Protein AF-A0A438HY06-F1 (afdb_monomer_lite)

Sequence (111 aa):
MGRVALLLFLFAVTVELSLGISHEFTLSAHDLAPGPPTCRTGKYNATLFNSWVLQAKAPALPESLKLYKKLLSLGIKVVFLTGRGGSQRNATVSNLKKEGFLTWEKLILRV

Radius of gyration: 21.29 Å; chains: 1; bounding box: 50×37×55 Å

Foldseek 3Di:
DPPDVPVVVVVVVVVVVPPPPPPPVPVPVVPQDPAQPDPDPDDDDPVSNLVVLQVLRHADDPVVLVVLVVCVVVVHAAEAEDAAAPVSVVSPVSNCVVNPNPDHPYYHYDD

pLDDT: mean 77.39, std 22.23, range [33.41, 97.75]

InterPro domains:
  IPR005519 Acid phosphatase, class B-like [PF03767] (41-110)
  IPR023214 HAD superfamily [G3DSA:3.40.50.1000] (23-111)
  IPR036412 HAD-like superfamily [SSF56784] (44-107)

Secondary structure (DSSP, 8-state):
--SSHHHHHHHHHHHHHHS---------TTSS-PPPS--SS----HHHHHHHHHT--PPPPHHHHHHHHHHHHTTPPPEEEEEEEGGGHHHHHHHHHHTT----SEEEEE-

Organism: Vitis vinifera (NCBI:txid29760)

Structure (mmCIF, N/CA/C/O backbone):
data_AF-A0A438HY06-F1
#
_entry.id   AF-A0A438HY06-F1
#
loop_
_atom_site.group_PDB
_atom_site.id
_atom_site.type_symbol
_atom_site.label_atom_id
_atom_site.label_alt_id
_atom_site.label_comp_id
_atom_site.label_asym_id
_atom_site.label_entity_id
_atom_site.label_seq_id
_atom_site.pdbx_PDB_ins_code
_atom_site.Cartn_x
_atom_site.Cartn_y
_atom_site.Cartn_z
_atom_site.occupancy
_atom_site.B_iso_or_equiv
_atom_site.auth_seq_id
_atom_site.auth_comp_id
_atom_site.auth_asym_id
_atom_site.auth_atom_id
_atom_site.pdbx_PDB_model_num
ATOM 1 N N . MET A 1 1 ? -33.546 27.296 39.558 1.00 48.50 1 MET A N 1
ATOM 2 C CA . MET A 1 1 ? -33.004 26.106 38.862 1.00 48.50 1 MET A CA 1
ATOM 3 C C . MET A 1 1 ? -31.918 26.550 37.885 1.00 48.50 1 MET A C 1
ATOM 5 O O . MET A 1 1 ? -32.186 26.702 36.706 1.00 48.50 1 MET A O 1
ATOM 9 N N . GLY A 1 2 ? -30.719 26.873 38.375 1.00 50.00 2 GLY A N 1
ATOM 10 C CA . GLY A 1 2 ? -29.759 27.649 37.577 1.00 50.00 2 GLY A CA 1
ATOM 11 C C . GLY A 1 2 ? -28.305 27.520 38.010 1.00 50.00 2 GLY A C 1
ATOM 12 O O . GLY A 1 2 ? -27.614 28.527 38.066 1.00 50.00 2 GLY A O 1
ATOM 13 N N . ARG A 1 3 ? -27.838 26.312 38.354 1.00 49.78 3 ARG A N 1
ATOM 14 C CA . ARG A 1 3 ? -26.421 26.055 38.689 1.00 49.78 3 ARG A CA 1
ATOM 15 C C . ARG A 1 3 ? -25.955 24.640 38.317 1.00 49.78 3 ARG A C 1
ATOM 17 O O . ARG A 1 3 ? -25.301 23.984 39.113 1.00 49.78 3 ARG A O 1
ATOM 24 N N . VAL A 1 4 ? -26.308 24.151 37.124 1.00 48.34 4 VAL A N 1
ATOM 25 C CA . VAL A 1 4 ? -25.818 22.838 36.634 1.00 48.34 4 VAL A CA 1
ATOM 26 C C . VAL A 1 4 ? -25.047 22.950 35.309 1.00 48.34 4 VAL A C 1
ATOM 28 O O . VAL A 1 4 ? -24.203 22.113 35.018 1.00 48.34 4 VAL A O 1
ATOM 31 N N . ALA A 1 5 ? -25.212 24.035 34.545 1.00 46.47 5 ALA A N 1
ATOM 32 C CA . ALA A 1 5 ? -24.537 24.189 33.251 1.00 46.47 5 ALA A CA 1
ATOM 33 C C . ALA A 1 5 ? -23.061 24.639 33.331 1.00 46.47 5 ALA A C 1
ATOM 35 O O . ALA A 1 5 ? -22.318 24.434 32.378 1.00 46.47 5 ALA A O 1
ATOM 36 N N . LEU A 1 6 ? -22.600 25.216 34.449 1.00 47.34 6 LEU A N 1
ATOM 37 C CA . LEU A 1 6 ? -21.228 25.746 34.537 1.00 47.34 6 LEU A CA 1
ATOM 38 C C . LEU A 1 6 ? -20.178 24.670 34.876 1.00 47.34 6 LEU A C 1
ATOM 40 O O . LEU A 1 6 ? -19.005 24.828 34.553 1.00 47.34 6 LEU A O 1
ATOM 44 N N . LEU A 1 7 ? -20.595 23.549 35.476 1.00 47.97 7 LEU A N 1
ATOM 45 C CA . LEU A 1 7 ? -19.669 22.488 35.886 1.00 47.97 7 LEU A CA 1
ATOM 46 C C . LEU A 1 7 ? -19.262 21.570 34.718 1.00 47.97 7 LEU A C 1
ATOM 48 O O . LEU A 1 7 ? -18.159 21.032 34.718 1.00 47.97 7 LEU A O 1
ATOM 52 N N . LEU A 1 8 ? -20.107 21.446 33.688 1.00 51.16 8 LEU A N 1
ATOM 53 C CA . LEU A 1 8 ? -19.775 20.689 32.474 1.00 51.16 8 LEU A CA 1
ATOM 54 C C . LEU A 1 8 ? -18.829 21.458 31.540 1.00 51.16 8 LEU A C 1
ATOM 56 O O . LEU A 1 8 ? -17.992 20.840 30.887 1.00 51.16 8 LEU A O 1
ATOM 60 N N . PHE A 1 9 ? -18.891 22.794 31.528 1.00 48.44 9 PHE A N 1
ATOM 61 C CA . PHE A 1 9 ? -17.943 23.605 30.757 1.00 48.44 9 PHE A CA 1
ATOM 62 C C . PHE A 1 9 ? -16.530 23.580 31.349 1.00 48.44 9 PHE A C 1
ATOM 64 O O . PHE A 1 9 ? -15.563 23.570 30.593 1.00 48.44 9 PHE A O 1
ATOM 71 N N . LEU A 1 10 ? -16.385 23.478 32.676 1.00 51.62 10 LEU A N 1
ATOM 72 C CA . LEU A 1 10 ? -15.060 23.317 33.282 1.00 51.62 10 LEU A CA 1
ATOM 73 C C . LEU A 1 10 ? -14.445 21.938 32.997 1.00 51.62 10 LEU A C 1
ATOM 75 O O . LEU A 1 10 ? -13.245 21.850 32.756 1.00 51.62 10 LEU A O 1
ATOM 79 N N . PHE A 1 11 ? -15.249 20.870 32.965 1.00 49.22 11 PHE A N 1
ATOM 80 C CA . PHE A 1 11 ? -14.733 19.524 32.687 1.00 49.22 11 PHE A CA 1
ATOM 81 C C . PHE A 1 11 ? -14.197 19.373 31.255 1.00 49.22 11 PHE A C 1
ATOM 83 O O . PHE A 1 11 ? -13.192 18.694 31.054 1.00 49.22 11 PHE A O 1
ATOM 90 N N . ALA A 1 12 ? -14.810 20.041 30.272 1.00 49.41 12 ALA A N 1
ATOM 91 C CA . ALA A 1 12 ? -14.316 20.034 28.894 1.00 49.41 12 ALA A CA 1
ATOM 92 C C . ALA A 1 12 ? -12.987 20.801 28.745 1.00 49.41 12 ALA A C 1
ATOM 94 O O . ALA A 1 12 ? -12.071 20.312 28.088 1.00 49.41 12 ALA A O 1
ATOM 95 N N . VAL A 1 13 ? -12.838 21.949 29.418 1.00 48.44 13 VAL A N 1
ATOM 96 C CA . VAL A 1 13 ? -11.611 22.767 29.345 1.00 48.44 13 VAL A CA 1
ATOM 97 C C . VAL A 1 13 ? -10.444 22.125 30.115 1.00 48.44 13 VAL A C 1
ATOM 99 O O . VAL A 1 13 ? -9.294 22.224 29.694 1.00 48.44 13 VAL A O 1
ATOM 102 N N . THR A 1 14 ? -10.709 21.394 31.204 1.00 48.84 14 THR A N 1
ATOM 103 C CA . THR A 1 14 ? -9.662 20.661 31.943 1.00 48.84 14 THR A CA 1
ATOM 104 C C . THR A 1 14 ? -9.164 19.413 31.203 1.00 48.84 14 THR A C 1
ATOM 106 O O . THR A 1 14 ? -7.988 19.067 31.329 1.00 48.84 14 THR A O 1
ATOM 109 N N . VAL A 1 15 ? -10.001 18.757 30.389 1.00 44.34 15 VAL A N 1
ATOM 110 C CA . VAL A 1 15 ? -9.561 17.609 29.572 1.00 44.34 15 VAL A CA 1
ATOM 111 C C . VAL A 1 15 ? -8.691 18.046 28.384 1.00 44.34 15 VAL A C 1
ATOM 113 O O . VAL A 1 15 ? -7.789 17.302 28.002 1.00 44.34 15 VAL A O 1
ATOM 116 N N . GLU A 1 16 ? -8.863 19.264 27.862 1.00 49.50 16 GLU A N 1
ATOM 117 C CA . GLU A 1 16 ? -7.977 19.802 26.817 1.00 49.50 16 GLU A CA 1
ATOM 118 C C . GLU A 1 16 ? -6.597 20.240 27.337 1.00 49.50 16 GLU A C 1
ATOM 120 O O . GLU A 1 16 ? -5.620 20.136 26.596 1.00 49.50 16 GLU A O 1
ATOM 125 N N . LEU A 1 17 ? -6.458 20.647 28.608 1.00 44.50 17 LEU A N 1
ATOM 126 C CA . LEU A 1 17 ? -5.149 21.051 29.152 1.00 44.50 17 LEU A CA 1
ATOM 127 C C . LEU A 1 17 ? -4.297 19.904 29.717 1.00 44.50 17 LEU A C 1
ATOM 129 O O . LEU A 1 17 ? -3.081 20.059 29.806 1.00 44.50 17 LEU A O 1
ATOM 133 N N . SER A 1 18 ? -4.880 18.757 30.087 1.00 47.69 18 SER A N 1
ATOM 134 C CA . SER A 1 18 ? -4.103 17.644 30.666 1.00 47.69 18 SER A CA 1
ATOM 135 C C . SER A 1 18 ? -3.606 16.629 29.639 1.00 47.69 18 SER A C 1
ATOM 137 O O . SER A 1 18 ? -2.783 15.782 29.990 1.00 47.69 18 SER A O 1
ATOM 139 N N . LEU A 1 19 ? -4.093 16.678 28.395 1.00 45.62 19 LEU A N 1
ATOM 140 C CA . LEU A 1 19 ? -3.672 15.722 27.377 1.00 45.62 19 LEU A CA 1
ATOM 141 C C . LEU A 1 19 ? -2.542 16.199 26.486 1.00 45.62 19 LEU A C 1
ATOM 143 O O . LEU A 1 19 ? -2.058 15.351 25.760 1.00 45.62 19 LEU A O 1
ATOM 147 N N . GLY A 1 20 ? -2.084 17.457 26.544 1.00 45.25 20 GLY A N 1
ATOM 148 C CA . GLY A 1 20 ? -0.801 17.867 25.945 1.00 45.25 20 GLY A CA 1
ATOM 149 C C . GLY A 1 20 ? -0.525 17.331 24.530 1.00 45.25 20 GLY A C 1
ATOM 150 O O . GLY A 1 20 ? 0.628 17.120 24.172 1.00 45.25 20 GLY A O 1
ATOM 151 N N . ILE A 1 21 ? -1.562 17.069 23.728 1.00 49.47 21 ILE A N 1
ATOM 152 C CA . ILE A 1 21 ? -1.449 16.544 22.367 1.00 49.47 21 ILE A CA 1
ATOM 153 C C . ILE A 1 21 ? -1.777 17.702 21.426 1.00 49.47 21 ILE A C 1
ATOM 155 O O . ILE A 1 21 ? -2.656 17.652 20.576 1.00 49.47 21 ILE A O 1
ATOM 159 N N . SER A 1 22 ? -0.980 18.759 21.520 1.00 41.06 22 SER A N 1
ATOM 160 C CA . SER A 1 22 ? -0.329 19.201 20.299 1.00 41.06 22 SER A CA 1
ATOM 161 C C . SER A 1 22 ? 0.829 18.231 20.089 1.00 41.06 22 SER A C 1
ATOM 163 O O . SER A 1 22 ? 1.976 18.530 20.414 1.00 41.06 22 SER A O 1
ATOM 165 N N . HIS A 1 23 ? 0.523 17.036 19.566 1.00 49.84 23 HIS A N 1
ATOM 166 C CA . HIS A 1 23 ? 1.498 16.370 18.720 1.00 49.84 23 HIS A CA 1
ATOM 167 C C . HIS A 1 23 ? 1.714 17.355 17.579 1.00 49.84 23 HIS A C 1
ATOM 169 O O . HIS A 1 23 ? 0.986 17.373 16.588 1.00 49.84 23 HIS A O 1
ATOM 175 N N . GLU A 1 24 ? 2.690 18.235 17.768 1.00 44.91 24 GLU A N 1
ATOM 176 C CA . GLU A 1 24 ? 3.490 18.710 16.673 1.00 44.91 24 GLU A CA 1
ATOM 177 C C . GLU A 1 24 ? 3.846 17.437 15.919 1.00 44.91 24 GLU A C 1
ATOM 179 O O . GLU A 1 24 ? 4.551 16.560 16.425 1.00 44.91 24 GLU A O 1
ATOM 184 N N . PHE A 1 25 ? 3.205 17.247 14.770 1.00 41.88 25 PHE A N 1
ATOM 185 C CA . PHE A 1 25 ? 3.587 16.214 13.835 1.00 41.88 25 PHE A CA 1
ATOM 186 C C . PHE A 1 25 ? 4.920 16.690 13.264 1.00 41.88 25 PHE A C 1
ATOM 188 O O . PHE A 1 25 ? 5.000 17.180 12.139 1.00 41.88 25 PHE A O 1
ATOM 195 N N . THR A 1 26 ? 5.964 16.645 14.094 1.00 33.41 26 THR A N 1
ATOM 196 C CA . THR A 1 26 ? 7.345 16.765 13.675 1.00 33.41 26 THR A CA 1
ATOM 197 C C . THR A 1 26 ? 7.586 15.530 12.836 1.00 33.41 26 THR A C 1
ATOM 199 O O . THR A 1 26 ? 7.948 14.456 13.305 1.00 33.41 26 THR A O 1
ATOM 202 N N . LEU A 1 27 ? 7.290 15.681 11.550 1.00 36.75 27 LEU A N 1
ATOM 203 C CA . LEU A 1 27 ? 7.655 14.757 10.498 1.00 36.75 27 LEU A CA 1
ATOM 204 C C . LEU A 1 27 ? 9.183 14.854 10.389 1.00 36.75 27 LEU A C 1
ATOM 206 O O . LEU A 1 27 ? 9.724 15.529 9.516 1.00 36.75 27 LEU A O 1
ATOM 210 N N . SER A 1 28 ? 9.884 14.281 11.371 1.00 37.03 28 SER A N 1
ATOM 211 C CA . SER A 1 28 ? 11.336 14.228 11.399 1.00 37.03 28 SER A CA 1
ATOM 212 C C . SER A 1 28 ? 11.766 13.420 10.186 1.00 37.03 28 SER A C 1
ATOM 214 O O . SER A 1 28 ? 11.427 12.244 10.046 1.00 37.03 28 SER A O 1
ATOM 216 N N . ALA A 1 29 ? 12.505 14.054 9.277 1.00 50.47 29 ALA A N 1
ATOM 217 C CA . ALA A 1 29 ? 12.985 13.422 8.050 1.00 50.47 29 ALA A CA 1
ATOM 218 C C . ALA A 1 29 ? 13.847 12.168 8.315 1.00 50.47 29 ALA A C 1
ATOM 220 O O . ALA A 1 29 ? 14.087 11.390 7.396 1.00 50.47 29 ALA A O 1
ATOM 221 N N . HIS A 1 30 ? 14.294 11.971 9.559 1.00 47.53 30 HIS A N 1
ATOM 222 C CA . HIS A 1 30 ? 15.082 10.828 10.005 1.00 47.53 30 HIS A CA 1
ATOM 223 C C . HIS A 1 30 ? 14.247 9.549 10.249 1.00 47.53 30 HIS A C 1
ATOM 225 O O . HIS A 1 30 ? 14.804 8.454 10.207 1.00 47.53 30 HIS A O 1
ATOM 231 N N . ASP A 1 31 ? 12.927 9.658 10.444 1.00 41.31 31 ASP A N 1
ATOM 232 C CA . ASP A 1 31 ? 12.041 8.501 10.692 1.00 41.31 31 ASP A CA 1
ATOM 233 C C . ASP A 1 31 ? 11.341 7.991 9.425 1.00 41.31 31 ASP A C 1
ATOM 235 O O . ASP A 1 31 ? 10.678 6.950 9.423 1.00 41.31 31 ASP A O 1
ATOM 239 N N . LEU A 1 32 ? 11.505 8.698 8.307 1.00 50.34 32 LEU A N 1
ATOM 240 C CA . LEU A 1 32 ? 11.047 8.220 7.015 1.00 50.34 32 L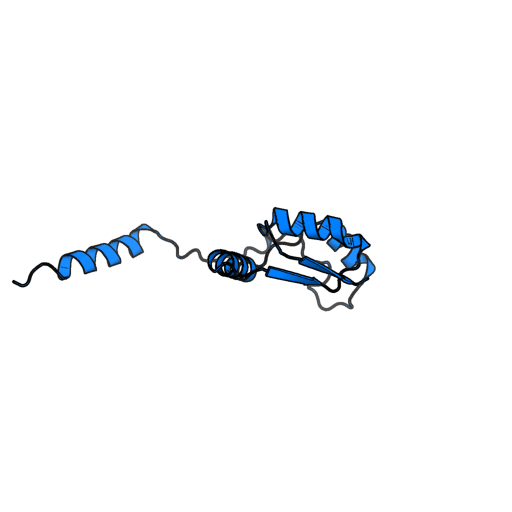EU A CA 1
ATOM 241 C C . LEU A 1 32 ? 12.049 7.187 6.506 1.00 50.34 32 LEU A C 1
ATOM 243 O O . LEU A 1 32 ? 13.193 7.517 6.185 1.00 50.34 32 LEU A O 1
ATOM 247 N N . ALA A 1 33 ? 11.608 5.931 6.385 1.00 55.25 33 ALA A N 1
ATOM 248 C CA . ALA A 1 33 ? 12.307 4.944 5.569 1.00 55.25 33 ALA A CA 1
ATOM 249 C C . ALA A 1 33 ? 12.732 5.607 4.247 1.00 55.25 33 ALA A C 1
ATOM 251 O O . ALA A 1 33 ? 11.945 6.401 3.713 1.00 55.25 33 ALA A O 1
ATOM 252 N N . PRO A 1 34 ? 13.949 5.327 3.732 1.00 61.16 34 PRO A N 1
ATOM 253 C CA . PRO A 1 34 ? 14.470 6.022 2.566 1.00 61.16 34 PRO A CA 1
ATOM 254 C C . PRO A 1 34 ? 13.400 5.974 1.486 1.00 61.16 34 PRO A C 1
ATOM 256 O O . PRO A 1 34 ? 12.975 4.889 1.075 1.00 61.16 34 PRO A O 1
ATOM 259 N N . GLY A 1 35 ? 12.895 7.154 1.116 1.00 62.66 35 GLY A N 1
ATOM 260 C CA . GLY A 1 35 ? 11.867 7.276 0.098 1.00 62.66 35 GLY A CA 1
ATOM 261 C C . GLY A 1 35 ? 12.337 6.624 -1.203 1.00 62.66 35 GLY A C 1
ATOM 262 O O . GLY A 1 35 ? 13.516 6.268 -1.336 1.00 62.66 35 GLY A O 1
ATOM 263 N N . PRO A 1 36 ? 11.447 6.463 -2.193 1.00 65.88 36 PRO A N 1
ATOM 264 C CA . PRO A 1 36 ? 11.894 6.013 -3.501 1.00 65.88 36 PRO A CA 1
ATOM 265 C C . PRO A 1 36 ? 13.069 6.897 -3.949 1.00 65.88 36 PRO A C 1
ATOM 267 O O . PRO A 1 36 ? 13.063 8.093 -3.634 1.00 65.88 36 PRO A O 1
ATOM 270 N N . PRO A 1 37 ? 14.083 6.341 -4.637 1.00 59.84 37 PRO A N 1
ATOM 271 C CA . PRO A 1 37 ? 15.290 7.062 -5.033 1.00 59.84 37 PRO A CA 1
ATOM 272 C C . PRO A 1 37 ? 15.000 8.096 -6.135 1.00 59.84 37 PRO A C 1
ATOM 274 O O . PRO A 1 37 ? 15.541 8.005 -7.221 1.00 59.84 37 PRO A O 1
ATOM 277 N N . THR A 1 38 ? 14.120 9.059 -5.870 1.00 62.31 38 THR A N 1
ATOM 278 C CA . THR A 1 38 ? 13.764 10.227 -6.679 1.00 62.31 38 THR A CA 1
ATOM 279 C C . THR A 1 38 ? 12.942 11.189 -5.802 1.00 62.31 38 THR A C 1
ATOM 281 O O . THR A 1 38 ? 11.730 11.309 -5.957 1.00 62.31 38 THR A O 1
ATOM 284 N N . CYS A 1 39 ? 13.583 11.873 -4.854 1.00 54.56 39 CYS A N 1
ATOM 285 C CA . CYS A 1 39 ? 13.044 13.118 -4.277 1.00 54.56 39 CYS A CA 1
ATOM 286 C C . CYS A 1 39 ? 14.091 14.244 -4.330 1.00 54.56 39 CYS A C 1
ATOM 288 O O . CYS A 1 39 ? 14.225 15.075 -3.440 1.00 54.56 39 CYS A O 1
ATOM 290 N N . ARG A 1 40 ? 14.892 14.229 -5.396 1.00 55.00 40 ARG A N 1
ATOM 291 C CA . ARG A 1 40 ? 15.715 15.348 -5.854 1.00 55.00 40 ARG A CA 1
ATOM 292 C C . ARG A 1 40 ? 15.527 15.420 -7.363 1.00 55.00 40 ARG A C 1
ATOM 294 O O . ARG A 1 40 ? 15.336 14.375 -7.976 1.00 55.00 40 ARG A O 1
ATOM 301 N N . THR A 1 41 ? 15.527 16.633 -7.897 1.00 60.59 41 THR A N 1
ATOM 302 C CA . THR A 1 41 ? 15.345 17.138 -9.279 1.00 60.59 41 THR A CA 1
ATOM 303 C C . THR A 1 41 ? 16.052 16.378 -10.430 1.00 60.59 41 THR A C 1
ATOM 305 O O . THR A 1 41 ? 16.605 16.984 -11.343 1.00 60.59 41 THR A O 1
ATOM 308 N N . GLY A 1 42 ? 16.047 15.046 -10.426 1.00 66.12 42 GLY A N 1
ATOM 309 C CA . GLY A 1 42 ? 16.649 14.165 -1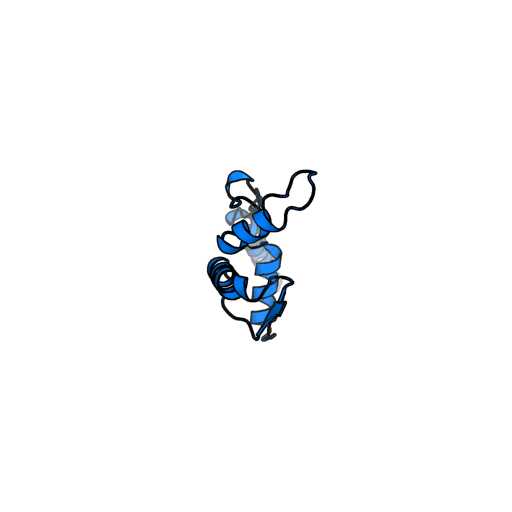1.421 1.00 66.12 42 GLY A CA 1
ATOM 310 C C . GLY A 1 42 ? 15.602 13.410 -12.238 1.00 66.12 42 GLY A C 1
ATOM 311 O O . GLY A 1 42 ? 14.445 13.272 -11.842 1.00 66.12 42 GLY A O 1
ATOM 312 N N . LYS A 1 43 ? 16.020 12.910 -13.405 1.00 82.31 43 LYS A N 1
ATOM 313 C CA . LYS A 1 43 ? 15.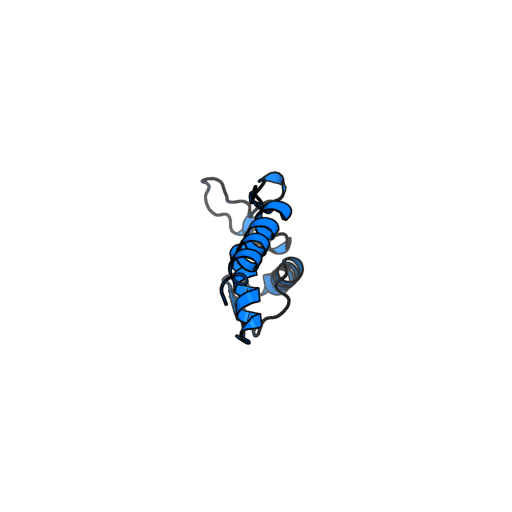176 12.094 -14.287 1.00 82.31 43 LYS A CA 1
ATOM 314 C C . LYS A 1 43 ? 14.756 10.801 -13.581 1.00 82.31 43 LYS A C 1
ATOM 316 O O . LYS A 1 43 ? 15.556 10.174 -12.888 1.00 82.31 43 LYS A O 1
ATOM 321 N N . TYR A 1 44 ? 13.511 10.388 -13.799 1.00 83.31 44 TYR A N 1
ATOM 322 C CA . TYR A 1 44 ? 12.984 9.129 -13.279 1.00 83.31 44 TYR A CA 1
ATOM 323 C C . TYR A 1 44 ? 13.796 7.927 -13.787 1.00 83.31 44 TYR A C 1
ATOM 325 O O . TYR A 1 44 ? 14.006 7.780 -14.991 1.00 83.31 44 TYR A O 1
ATOM 333 N N . ASN A 1 45 ? 14.218 7.051 -12.870 1.00 89.31 45 ASN A N 1
ATOM 334 C CA . ASN A 1 45 ? 14.873 5.784 -13.189 1.00 89.31 45 ASN A CA 1
ATOM 335 C C . ASN A 1 45 ? 13.982 4.610 -12.756 1.00 89.31 45 ASN A C 1
ATOM 337 O O . ASN A 1 45 ? 13.855 4.310 -11.565 1.00 89.31 45 ASN A O 1
ATOM 341 N N . ALA A 1 46 ? 13.388 3.931 -13.738 1.00 88.50 46 ALA A N 1
ATOM 342 C CA . ALA A 1 46 ? 12.456 2.832 -13.503 1.00 88.50 46 ALA A CA 1
ATOM 343 C C . ALA A 1 46 ? 13.097 1.641 -12.777 1.00 88.50 46 ALA A C 1
ATOM 345 O O . ALA A 1 46 ? 12.466 1.038 -11.913 1.00 88.50 46 ALA A O 1
ATOM 346 N N . THR A 1 47 ? 14.352 1.312 -13.087 1.00 90.75 47 THR A N 1
ATOM 347 C CA . THR A 1 47 ? 15.051 0.165 -12.493 1.00 90.75 47 THR A CA 1
ATOM 348 C C . THR A 1 47 ? 15.288 0.380 -11.003 1.00 90.75 47 THR A C 1
ATOM 350 O O . THR A 1 47 ? 14.950 -0.485 -10.197 1.00 90.75 47 THR A O 1
ATOM 353 N N . LEU A 1 48 ? 15.792 1.557 -10.618 1.00 89.94 48 LEU A N 1
ATOM 354 C CA . LEU A 1 48 ? 16.005 1.896 -9.207 1.00 89.94 48 LEU A CA 1
ATOM 355 C C . LEU A 1 48 ? 14.685 1.957 -8.434 1.00 89.94 48 LEU A C 1
ATOM 357 O O . LEU A 1 48 ? 14.599 1.448 -7.316 1.00 89.94 48 LEU A O 1
ATOM 361 N N . PHE A 1 49 ? 13.644 2.527 -9.046 1.00 88.44 49 PHE A N 1
ATOM 362 C CA . PHE A 1 49 ? 12.312 2.554 -8.456 1.00 88.44 49 PHE A CA 1
ATOM 363 C C . PHE A 1 49 ? 11.761 1.140 -8.233 1.00 88.44 49 PHE A C 1
ATOM 365 O O . PHE A 1 49 ? 11.281 0.829 -7.145 1.00 88.44 49 PHE A O 1
ATOM 372 N N . ASN A 1 50 ? 11.874 0.259 -9.228 1.00 91.56 50 ASN A N 1
ATOM 373 C CA . ASN A 1 50 ? 11.394 -1.115 -9.124 1.00 91.56 50 ASN A CA 1
ATOM 374 C C . ASN A 1 50 ? 12.139 -1.903 -8.042 1.00 91.56 50 ASN A C 1
ATOM 376 O O . ASN A 1 50 ? 11.492 -2.593 -7.255 1.00 91.56 50 ASN A O 1
ATOM 380 N N . SER A 1 51 ? 13.462 -1.750 -7.949 1.00 92.56 51 SER A N 1
ATOM 381 C CA . SER A 1 51 ? 14.260 -2.349 -6.875 1.00 92.56 51 SER A CA 1
ATOM 382 C C . SER A 1 51 ? 13.843 -1.839 -5.495 1.00 92.56 51 SER A C 1
ATOM 384 O O . SER A 1 51 ? 13.756 -2.626 -4.559 1.00 92.56 51 SER A O 1
ATOM 386 N N . TRP A 1 52 ? 13.529 -0.547 -5.358 1.00 91.38 52 TRP A N 1
ATOM 387 C CA . TRP A 1 52 ? 13.021 0.020 -4.106 1.00 91.38 52 TRP A CA 1
ATOM 388 C C . TRP A 1 52 ? 11.629 -0.514 -3.739 1.00 91.38 52 TRP A C 1
ATOM 390 O O . TRP A 1 52 ? 11.398 -0.883 -2.589 1.00 91.38 52 TRP A O 1
ATOM 400 N N . VAL A 1 53 ? 10.714 -0.639 -4.709 1.00 92.44 53 VAL A N 1
ATOM 401 C CA . VAL A 1 53 ? 9.375 -1.214 -4.479 1.00 92.44 53 VAL A CA 1
ATOM 402 C C . VAL A 1 53 ? 9.473 -2.627 -3.901 1.00 92.44 53 VAL A C 1
ATOM 404 O O . VAL A 1 53 ? 8.718 -2.968 -2.990 1.00 92.44 53 VAL A O 1
ATOM 407 N N . LEU A 1 54 ? 10.417 -3.436 -4.392 1.00 93.81 54 LEU A N 1
ATOM 408 C CA . LEU A 1 54 ? 10.636 -4.801 -3.910 1.00 93.81 54 LEU A CA 1
ATOM 409 C C . LEU A 1 54 ? 11.151 -4.867 -2.466 1.00 93.81 54 LEU A C 1
ATOM 411 O O . LEU A 1 54 ? 10.979 -5.896 -1.819 1.00 93.81 54 LEU A O 1
ATOM 415 N N . GLN A 1 55 ? 11.714 -3.781 -1.928 1.00 93.75 55 GLN A N 1
ATOM 416 C CA . GLN A 1 55 ? 12.141 -3.736 -0.527 1.00 93.75 55 GLN A CA 1
ATOM 417 C C . GLN A 1 55 ? 10.965 -3.657 0.454 1.00 93.75 55 GLN A C 1
ATOM 419 O O . GLN A 1 55 ? 11.165 -3.954 1.627 1.00 93.75 55 GLN A O 1
ATOM 424 N N . ALA A 1 56 ? 9.761 -3.266 0.008 1.00 92.88 56 ALA A N 1
ATOM 425 C CA . ALA A 1 56 ? 8.566 -3.156 0.857 1.00 92.88 56 ALA A CA 1
ATOM 426 C C . ALA A 1 56 ? 8.789 -2.306 2.132 1.00 92.88 56 ALA A C 1
ATOM 428 O O . ALA A 1 56 ? 8.404 -2.689 3.239 1.00 92.88 56 ALA A O 1
ATOM 429 N N . LYS A 1 57 ? 9.451 -1.152 1.964 1.00 91.38 57 LYS A N 1
ATOM 430 C CA . LYS A 1 57 ? 9.753 -0.172 3.027 1.00 91.38 57 LYS A CA 1
ATOM 431 C C . LYS A 1 57 ? 9.109 1.195 2.775 1.00 91.38 57 LYS A C 1
ATOM 433 O O . LYS A 1 57 ? 9.603 2.204 3.258 1.00 91.38 57 LYS A O 1
ATOM 438 N N . ALA A 1 58 ? 8.056 1.249 1.968 1.00 89.12 58 ALA A N 1
ATOM 439 C CA . ALA A 1 58 ? 7.354 2.493 1.697 1.00 89.12 58 ALA A CA 1
ATOM 440 C C . ALA A 1 58 ? 6.519 2.885 2.929 1.00 89.12 58 ALA A C 1
ATOM 442 O O . ALA A 1 58 ? 5.635 2.104 3.288 1.00 89.12 58 ALA A O 1
ATOM 443 N N . PRO A 1 59 ? 6.748 4.059 3.545 1.00 91.50 59 PRO A N 1
ATOM 444 C CA . PRO A 1 59 ? 5.970 4.485 4.701 1.00 91.50 59 PRO A CA 1
ATOM 445 C C . PRO A 1 59 ? 4.525 4.806 4.300 1.00 91.50 59 PRO A C 1
ATOM 447 O O . PRO A 1 59 ? 4.272 5.324 3.205 1.00 91.50 59 PRO A O 1
ATOM 450 N N . ALA A 1 60 ? 3.567 4.525 5.184 1.00 91.56 60 ALA A N 1
ATOM 451 C CA . ALA A 1 60 ? 2.206 5.021 5.018 1.00 91.56 60 ALA A CA 1
ATOM 452 C C . ALA A 1 60 ? 2.162 6.549 5.086 1.00 91.56 60 ALA A C 1
ATOM 454 O O . ALA A 1 60 ? 2.768 7.182 5.948 1.00 91.56 60 ALA A O 1
ATOM 455 N N . LEU A 1 61 ? 1.338 7.139 4.221 1.00 91.81 61 LEU A N 1
ATOM 456 C CA . LEU A 1 61 ? 0.933 8.526 4.389 1.00 91.81 61 LEU A CA 1
ATOM 457 C C . LEU A 1 61 ? -0.089 8.596 5.539 1.00 91.81 61 LEU A C 1
ATOM 459 O O . LEU A 1 61 ? -1.134 7.936 5.447 1.00 91.81 61 LEU A O 1
ATOM 463 N N . PRO A 1 62 ? 0.165 9.388 6.596 1.00 93.06 62 PRO A N 1
ATOM 464 C CA . PRO A 1 62 ? -0.636 9.374 7.823 1.00 93.06 62 PRO A CA 1
ATOM 465 C C . PRO A 1 62 ? -2.112 9.699 7.558 1.00 93.06 62 PRO A C 1
ATOM 467 O O . PRO A 1 62 ? -3.005 8.980 8.010 1.00 93.06 62 PRO A O 1
ATOM 470 N N . GLU A 1 63 ? -2.382 10.709 6.729 1.00 94.75 63 GLU A N 1
ATOM 471 C CA . GLU A 1 63 ? -3.751 11.105 6.378 1.00 94.75 63 GLU A CA 1
ATOM 472 C C . GLU A 1 63 ? -4.476 10.061 5.516 1.00 94.75 63 GLU A C 1
ATOM 474 O O . GLU A 1 63 ? -5.681 9.853 5.661 1.00 94.75 63 GLU A O 1
ATOM 479 N N . SER A 1 64 ? -3.750 9.330 4.663 1.00 94.38 64 SER A N 1
ATOM 480 C CA . SER A 1 64 ? -4.338 8.237 3.875 1.00 94.38 64 SER A CA 1
ATOM 481 C C . SER A 1 64 ? -4.728 7.055 4.760 1.00 94.38 64 SER A C 1
ATOM 483 O O . SER A 1 64 ? -5.804 6.482 4.585 1.00 94.38 64 SER A O 1
ATOM 485 N N . LEU A 1 65 ? -3.891 6.710 5.744 1.00 95.62 65 LEU A N 1
ATOM 486 C CA . LEU A 1 65 ? -4.204 5.658 6.712 1.00 95.62 65 LEU A CA 1
ATOM 487 C C . LEU A 1 65 ? -5.409 6.044 7.585 1.00 95.62 65 LEU A C 1
ATOM 489 O O . LEU A 1 65 ? -6.279 5.211 7.847 1.00 95.62 65 LEU A O 1
ATOM 493 N N . LYS A 1 66 ? -5.495 7.313 8.001 1.00 97.06 66 LYS A N 1
ATOM 494 C CA . LYS A 1 66 ? -6.644 7.854 8.740 1.00 97.06 66 LYS A CA 1
ATOM 495 C C . LYS A 1 66 ? -7.936 7.760 7.927 1.00 97.06 66 LYS A C 1
ATOM 497 O O . LYS A 1 66 ? -8.942 7.267 8.441 1.00 97.06 66 LYS A O 1
ATOM 502 N N . LEU A 1 67 ? -7.904 8.166 6.655 1.00 96.88 67 LEU A N 1
ATOM 503 C CA . LEU A 1 67 ? -9.044 8.038 5.746 1.00 96.88 67 LEU A CA 1
ATOM 504 C C . LEU A 1 67 ? -9.464 6.574 5.583 1.00 96.88 67 LEU A C 1
ATOM 506 O O . LEU A 1 67 ? -10.639 6.256 5.745 1.00 96.88 67 LEU A O 1
ATOM 510 N N . TYR A 1 68 ? -8.512 5.679 5.325 1.00 97.75 68 TYR A N 1
ATOM 511 C CA . TYR A 1 68 ? -8.765 4.246 5.196 1.00 97.75 68 TYR A CA 1
ATOM 512 C C . TYR A 1 68 ? -9.491 3.671 6.422 1.00 97.75 68 TYR A C 1
ATOM 514 O O . TYR A 1 68 ? -10.527 3.024 6.274 1.00 97.75 68 TYR A O 1
ATOM 522 N N . LYS A 1 69 ? -9.013 3.968 7.638 1.00 97.31 69 LYS A N 1
ATOM 523 C CA . LYS A 1 69 ? -9.659 3.515 8.883 1.00 97.31 69 LYS A CA 1
ATOM 524 C C . LYS A 1 69 ? -11.087 4.049 9.013 1.00 97.31 69 LYS A C 1
ATOM 526 O O . LYS A 1 69 ? -11.985 3.304 9.400 1.00 97.31 69 LYS A O 1
ATOM 531 N N . LYS A 1 70 ? -11.318 5.314 8.641 1.00 97.69 70 LYS A N 1
ATOM 532 C CA . LYS A 1 70 ? -12.657 5.918 8.644 1.00 97.69 70 LYS A CA 1
ATOM 533 C C . LYS A 1 70 ? -13.591 5.232 7.642 1.00 97.69 70 LYS A C 1
ATOM 535 O O . LYS A 1 70 ? -14.722 4.919 7.997 1.00 97.69 70 LYS A O 1
ATOM 540 N N . LEU A 1 71 ? -13.125 4.936 6.430 1.00 97.25 71 LEU A N 1
ATOM 541 C CA . LEU A 1 71 ? -13.916 4.213 5.427 1.00 97.25 71 LEU A CA 1
ATOM 542 C C . LEU A 1 71 ? -14.314 2.817 5.924 1.00 97.25 71 LEU A C 1
ATOM 544 O O . LEU A 1 71 ? -15.477 2.438 5.797 1.00 97.25 71 LEU A O 1
ATOM 548 N N . LEU A 1 72 ? -13.392 2.098 6.571 1.00 96.62 72 LEU A N 1
ATOM 549 C CA . LEU A 1 72 ? -13.702 0.804 7.182 1.00 96.62 72 LEU A CA 1
ATOM 550 C C . LEU A 1 72 ? -14.739 0.911 8.304 1.00 96.62 72 LEU A C 1
ATOM 552 O O . LEU A 1 72 ? -15.647 0.087 8.356 1.00 96.62 72 LEU A O 1
ATOM 556 N N . SER A 1 73 ? -14.653 1.933 9.166 1.00 97.25 73 SER A N 1
ATOM 557 C CA . SER A 1 73 ? -15.655 2.143 10.227 1.00 97.25 73 SER A CA 1
ATOM 558 C C . SER A 1 73 ? -17.063 2.416 9.690 1.00 97.25 73 SER A C 1
ATOM 560 O O . SER A 1 73 ? -18.042 2.157 10.380 1.00 97.25 73 SER A O 1
ATOM 562 N N . LEU A 1 74 ? -17.166 2.898 8.449 1.00 97.69 74 LEU A N 1
ATOM 563 C CA . LEU A 1 74 ? -18.431 3.134 7.753 1.00 97.69 74 LEU A CA 1
ATOM 564 C C . LEU A 1 74 ? -18.914 1.906 6.961 1.00 97.69 74 LEU A C 1
ATOM 566 O O . LEU A 1 74 ? -19.929 1.986 6.276 1.00 97.69 74 LEU A O 1
ATOM 570 N N . GLY A 1 75 ? -18.188 0.783 7.004 1.00 96.56 75 GLY A N 1
ATOM 571 C CA . GLY A 1 75 ? -18.509 -0.421 6.232 1.00 96.56 75 GLY A CA 1
ATOM 572 C C . GLY A 1 75 ? -18.211 -0.302 4.733 1.00 96.56 75 GLY A C 1
ATOM 573 O O . GLY A 1 75 ? -18.674 -1.127 3.945 1.00 96.56 75 GLY A O 1
ATOM 574 N N . ILE A 1 76 ? -17.440 0.707 4.314 1.00 96.81 76 ILE A N 1
ATOM 575 C CA . ILE A 1 76 ? -17.091 0.912 2.906 1.00 96.81 76 ILE A CA 1
ATOM 576 C C . ILE A 1 76 ? -15.973 -0.054 2.510 1.00 96.81 76 ILE A C 1
ATOM 578 O O . ILE A 1 76 ? -14.910 -0.113 3.131 1.00 96.81 76 ILE A O 1
ATOM 582 N N . LYS A 1 77 ? -16.199 -0.785 1.418 1.00 96.38 77 LYS A N 1
ATOM 583 C CA . LYS A 1 77 ? -15.221 -1.701 0.827 1.00 96.38 77 LYS A CA 1
ATOM 584 C C . LYS A 1 77 ? -14.156 -0.929 0.048 1.00 96.38 77 LYS A C 1
ATOM 586 O O . LYS A 1 77 ? -14.455 -0.278 -0.949 1.00 96.38 77 LYS A O 1
ATOM 591 N N . VAL A 1 78 ? -12.902 -1.033 0.483 1.00 96.88 78 VAL A N 1
ATOM 592 C CA . VAL A 1 78 ? -11.763 -0.343 -0.145 1.00 96.88 78 VAL A CA 1
ATOM 593 C C . VAL A 1 78 ? -11.141 -1.208 -1.242 1.00 96.88 78 VAL A C 1
ATOM 595 O O . VAL A 1 78 ? -10.893 -2.397 -1.042 1.00 96.88 78 VAL A O 1
ATOM 598 N N . VAL A 1 79 ? -10.842 -0.600 -2.391 1.00 96.94 79 VAL A N 1
ATOM 599 C CA . VAL A 1 79 ? -10.093 -1.213 -3.498 1.00 96.94 79 VAL A CA 1
ATOM 600 C C . VAL A 1 79 ? -8.836 -0.391 -3.764 1.00 96.94 79 VAL A C 1
ATOM 602 O O . VAL A 1 79 ? -8.908 0.828 -3.895 1.00 96.94 79 VAL A O 1
ATOM 605 N N . PHE A 1 80 ? -7.687 -1.056 -3.882 1.00 96.69 80 PHE A N 1
ATOM 606 C CA . PHE A 1 80 ? -6.430 -0.420 -4.273 1.00 96.69 80 PHE A CA 1
ATOM 607 C C . PHE A 1 80 ? -6.172 -0.617 -5.767 1.00 96.69 80 PHE A C 1
ATOM 609 O O . PHE A 1 80 ? -6.131 -1.751 -6.248 1.00 96.69 80 PHE A O 1
ATOM 616 N N . LEU A 1 81 ? -5.945 0.484 -6.483 1.00 96.56 81 LEU A N 1
ATOM 617 C CA . LEU A 1 81 ? -5.541 0.503 -7.888 1.00 96.56 81 LEU A CA 1
ATOM 618 C C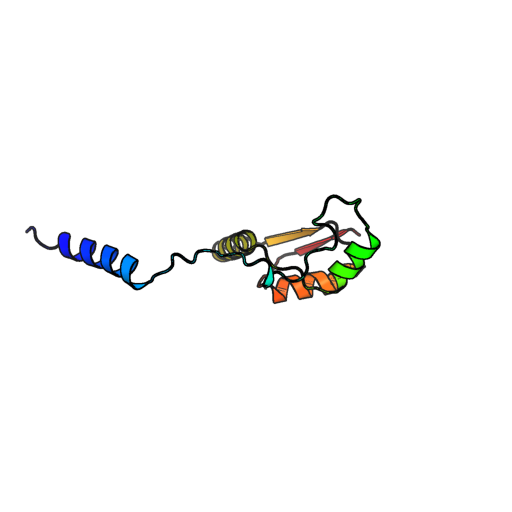 . LEU A 1 81 ? -4.137 1.103 -7.998 1.00 96.56 81 LEU A C 1
ATOM 620 O O . LEU A 1 81 ? -3.887 2.198 -7.498 1.00 96.56 81 LEU A O 1
ATOM 624 N N . THR A 1 82 ? -3.210 0.388 -8.632 1.00 93.50 82 THR A N 1
ATOM 625 C CA . THR A 1 82 ? -1.815 0.827 -8.751 1.00 93.50 82 THR A CA 1
ATOM 626 C C . THR A 1 82 ? -1.223 0.513 -10.122 1.00 93.50 82 THR A C 1
ATOM 628 O O . THR A 1 82 ? -1.527 -0.510 -10.727 1.00 93.50 82 THR A O 1
ATOM 631 N N . GLY A 1 83 ? -0.321 1.382 -10.592 1.00 92.56 83 GLY A N 1
ATOM 632 C CA . GLY A 1 83 ? 0.458 1.172 -11.817 1.00 92.56 83 GLY A CA 1
ATOM 633 C C . GLY A 1 83 ? 1.623 0.185 -11.669 1.00 92.56 83 GLY A C 1
ATOM 634 O O . GLY A 1 83 ? 2.349 -0.042 -12.635 1.00 92.56 83 GLY A O 1
ATOM 635 N N . ARG A 1 84 ? 1.826 -0.389 -10.475 1.00 92.31 84 ARG A N 1
ATOM 636 C CA . ARG A 1 84 ? 2.828 -1.438 -10.237 1.00 92.31 84 ARG A CA 1
ATOM 637 C C . ARG A 1 84 ? 2.507 -2.682 -11.061 1.00 92.31 84 ARG A C 1
ATOM 639 O O . ARG A 1 84 ? 1.340 -3.038 -11.204 1.00 92.31 84 ARG A O 1
ATOM 646 N N . GLY A 1 85 ? 3.543 -3.345 -11.567 1.00 93.31 85 GLY A N 1
ATOM 647 C CA . GLY A 1 85 ? 3.395 -4.590 -12.322 1.00 93.31 85 GLY A CA 1
ATOM 648 C C . GLY A 1 85 ? 3.068 -5.781 -11.420 1.00 93.31 85 GLY A C 1
ATOM 649 O O . GLY A 1 85 ? 3.390 -5.775 -10.229 1.00 93.31 85 GLY A O 1
ATOM 650 N N . GLY A 1 86 ? 2.473 -6.833 -11.987 1.00 94.25 86 GLY A N 1
ATOM 651 C CA . GLY A 1 86 ? 2.104 -8.051 -11.254 1.00 94.25 86 GLY A CA 1
ATOM 652 C C . GLY A 1 86 ? 3.245 -8.693 -10.447 1.00 94.25 86 GLY A C 1
ATOM 653 O O . GLY A 1 86 ? 3.008 -9.179 -9.341 1.00 94.25 86 GLY A O 1
ATOM 654 N N . SER A 1 87 ? 4.493 -8.608 -10.923 1.00 94.19 87 SER A N 1
ATOM 655 C CA . SER A 1 87 ? 5.686 -9.110 -10.216 1.00 94.19 87 SER A CA 1
ATOM 656 C C . SER A 1 87 ? 5.934 -8.433 -8.859 1.00 94.19 87 SER A C 1
ATOM 658 O O . SER A 1 87 ? 6.567 -9.013 -7.981 1.00 94.19 87 SER A O 1
ATOM 660 N N . GLN A 1 88 ? 5.395 -7.230 -8.642 1.00 95.38 88 GLN A N 1
ATOM 661 C CA . GLN A 1 88 ? 5.537 -6.456 -7.404 1.00 95.38 88 GLN A CA 1
ATOM 662 C C . GLN A 1 88 ? 4.384 -6.688 -6.413 1.00 95.38 88 GLN A C 1
ATOM 664 O O . GLN A 1 88 ? 4.328 -6.033 -5.363 1.00 95.38 88 GLN A O 1
ATOM 669 N N . ARG A 1 89 ? 3.447 -7.600 -6.718 1.00 96.31 89 ARG A N 1
ATOM 670 C CA . AR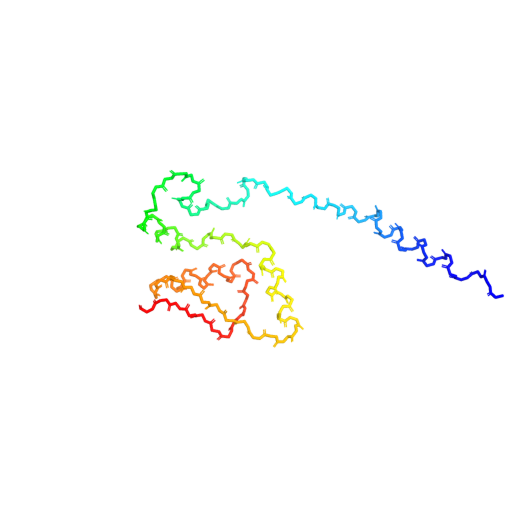G A 1 89 ? 2.260 -7.869 -5.889 1.00 96.31 89 ARG A CA 1
ATOM 671 C C . ARG A 1 89 ? 2.638 -8.239 -4.458 1.00 96.31 89 ARG A C 1
ATOM 673 O O . ARG A 1 89 ? 2.139 -7.610 -3.529 1.00 96.31 89 ARG A O 1
ATOM 680 N N . ASN A 1 90 ? 3.539 -9.203 -4.276 1.00 97.31 90 ASN A N 1
ATOM 681 C CA . ASN A 1 90 ? 3.890 -9.712 -2.945 1.00 97.31 90 ASN A CA 1
ATOM 682 C C . ASN A 1 90 ? 4.525 -8.625 -2.067 1.00 97.31 90 ASN A C 1
ATOM 684 O O . ASN A 1 90 ? 4.094 -8.424 -0.932 1.00 97.31 90 ASN A O 1
ATOM 688 N N . ALA A 1 91 ? 5.471 -7.860 -2.621 1.00 96.25 91 ALA A N 1
ATOM 689 C CA . ALA A 1 91 ? 6.090 -6.733 -1.924 1.00 96.25 91 ALA A CA 1
ATOM 690 C C . ALA A 1 91 ? 5.057 -5.656 -1.547 1.00 96.25 91 ALA A C 1
ATOM 692 O O . ALA A 1 91 ? 5.058 -5.146 -0.429 1.00 96.25 91 ALA A O 1
ATOM 693 N N . THR A 1 92 ? 4.115 -5.356 -2.448 1.00 96.25 92 THR A N 1
ATOM 694 C CA . THR A 1 92 ? 3.049 -4.372 -2.202 1.00 96.25 92 THR A CA 1
ATOM 695 C C . THR A 1 92 ? 2.102 -4.820 -1.091 1.00 96.25 92 THR A C 1
ATOM 697 O O . THR A 1 92 ? 1.813 -4.037 -0.191 1.00 96.25 92 THR A O 1
ATOM 700 N N . VAL A 1 93 ? 1.656 -6.080 -1.111 1.00 97.38 93 VAL A N 1
ATOM 701 C CA . VAL A 1 93 ? 0.787 -6.654 -0.069 1.00 97.38 93 VAL A CA 1
ATOM 702 C C . VAL A 1 93 ? 1.486 -6.654 1.289 1.00 97.38 93 VAL A C 1
ATOM 704 O O . VAL A 1 93 ? 0.880 -6.259 2.284 1.00 97.38 93 VAL A O 1
ATOM 707 N N . SER A 1 94 ? 2.757 -7.067 1.332 1.00 97.31 94 SER A N 1
ATOM 708 C CA . SER A 1 94 ? 3.550 -7.071 2.564 1.00 97.31 94 SER A CA 1
ATOM 709 C C . SER A 1 94 ? 3.687 -5.665 3.144 1.00 97.31 94 SER A C 1
ATOM 711 O O . SER A 1 94 ? 3.475 -5.471 4.339 1.00 97.31 94 SER A O 1
ATOM 713 N N . ASN A 1 95 ? 3.986 -4.675 2.298 1.00 96.38 95 ASN A N 1
ATOM 714 C CA . ASN A 1 95 ? 4.095 -3.282 2.718 1.00 96.38 95 ASN A CA 1
ATOM 715 C C . ASN A 1 95 ? 2.764 -2.749 3.259 1.00 96.38 95 ASN A C 1
ATOM 717 O O . ASN A 1 95 ? 2.731 -2.184 4.341 1.00 96.38 95 ASN A O 1
ATOM 721 N N . LEU A 1 96 ? 1.658 -2.948 2.532 1.00 96.94 96 LEU A N 1
ATOM 722 C CA . LEU A 1 96 ? 0.334 -2.479 2.954 1.00 96.94 96 LEU A CA 1
ATOM 723 C C . LEU A 1 96 ? -0.034 -3.006 4.346 1.00 96.94 96 LEU A C 1
ATOM 725 O O . LEU A 1 96 ? -0.401 -2.219 5.215 1.00 96.94 96 LEU A O 1
ATOM 729 N N . LYS A 1 97 ? 0.146 -4.311 4.581 1.00 97.19 97 LYS A N 1
ATOM 730 C CA . LYS A 1 97 ? -0.124 -4.922 5.889 1.00 97.19 97 LYS A CA 1
ATOM 731 C C . LYS A 1 97 ? 0.765 -4.352 6.989 1.00 97.19 97 LYS A C 1
ATOM 733 O O . LYS A 1 97 ? 0.260 -4.030 8.061 1.00 97.19 97 LYS A O 1
ATOM 738 N N . LYS A 1 98 ? 2.067 -4.210 6.717 1.00 96.62 98 LYS A N 1
ATOM 739 C CA . LYS A 1 98 ? 3.038 -3.655 7.667 1.00 96.62 98 LYS A CA 1
ATOM 740 C C . LYS A 1 98 ? 2.681 -2.225 8.081 1.00 96.62 98 LYS A C 1
ATOM 742 O O . LYS A 1 98 ? 2.768 -1.894 9.255 1.00 96.62 98 LYS A O 1
ATOM 747 N N . GLU A 1 99 ? 2.230 -1.414 7.132 1.00 95.75 99 GLU A N 1
ATOM 748 C CA . GLU A 1 99 ? 1.888 -0.005 7.344 1.00 95.75 99 GLU A CA 1
ATOM 749 C C . GLU A 1 99 ? 0.447 0.214 7.863 1.00 95.75 99 GLU A C 1
ATOM 751 O O . GLU A 1 99 ? -0.038 1.343 7.934 1.00 95.75 99 GLU A O 1
ATOM 756 N N . GLY A 1 100 ? -0.264 -0.858 8.235 1.00 95.94 100 GLY A N 1
ATOM 757 C CA . GLY A 1 100 ? -1.571 -0.779 8.900 1.00 95.94 100 GLY A CA 1
ATOM 758 C C . GLY A 1 100 ? -2.796 -0.857 7.982 1.00 95.94 100 GLY A C 1
ATOM 759 O O . GLY A 1 100 ? -3.924 -0.719 8.463 1.00 95.94 100 GLY A O 1
ATOM 760 N N . PHE A 1 101 ? -2.617 -1.128 6.687 1.00 97.06 101 PHE A N 1
ATOM 761 C CA . PHE A 1 101 ? -3.707 -1.488 5.777 1.00 97.06 101 PHE A CA 1
ATOM 762 C C . PHE A 1 101 ? -3.927 -3.001 5.850 1.00 97.06 101 PHE A C 1
ATOM 764 O O . PHE A 1 101 ? -3.246 -3.774 5.187 1.00 97.06 101 PHE A O 1
ATOM 771 N N . LEU A 1 102 ? -4.838 -3.444 6.714 1.00 95.81 102 LEU A N 1
ATOM 772 C CA . LEU A 1 102 ? -5.010 -4.868 7.024 1.00 95.81 102 LEU A CA 1
ATOM 773 C C . LEU A 1 102 ? -5.940 -5.612 6.056 1.00 95.81 102 LEU A C 1
ATOM 775 O O . LEU A 1 102 ? -5.754 -6.809 5.833 1.00 95.81 102 LEU A O 1
ATOM 779 N N . THR A 1 103 ? -6.936 -4.927 5.493 1.00 95.75 103 THR A N 1
ATOM 780 C CA . THR A 1 103 ? -7.997 -5.526 4.678 1.00 95.75 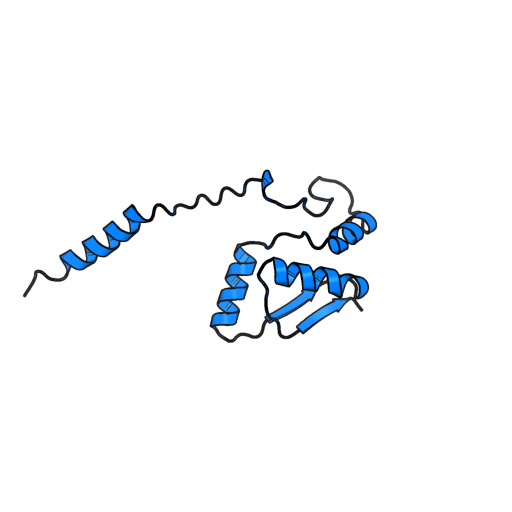103 THR A CA 1
ATOM 781 C C . THR A 1 103 ? -8.333 -4.652 3.473 1.00 95.75 103 THR A C 1
ATOM 783 O O . THR A 1 103 ? -8.223 -3.429 3.497 1.00 95.75 103 THR A O 1
ATOM 786 N N . TRP A 1 104 ? -8.729 -5.289 2.378 1.00 97.19 104 TRP A N 1
ATOM 787 C CA . TRP A 1 104 ? -9.229 -4.629 1.175 1.00 97.19 104 TRP A CA 1
ATOM 788 C C . TRP A 1 104 ? -10.031 -5.638 0.358 1.00 97.19 104 TRP A C 1
ATOM 790 O O . TRP A 1 104 ? -9.791 -6.841 0.434 1.00 97.19 104 TRP A O 1
ATOM 800 N N . GLU A 1 105 ? -10.965 -5.147 -0.447 1.00 97.38 105 GLU A N 1
ATOM 801 C CA . GLU A 1 105 ? -11.789 -5.973 -1.329 1.00 97.38 105 GLU A CA 1
ATOM 802 C C . GLU A 1 105 ? -10.951 -6.502 -2.500 1.00 97.38 105 GLU A C 1
ATOM 804 O O . GLU A 1 105 ? -10.956 -7.693 -2.800 1.00 97.38 105 GLU A O 1
ATOM 809 N N . LYS A 1 106 ? -10.193 -5.617 -3.163 1.00 96.56 106 LYS A N 1
ATOM 810 C CA . LYS A 1 106 ? -9.338 -5.968 -4.307 1.00 96.56 106 LYS A CA 1
ATOM 811 C C . LYS A 1 106 ? -8.060 -5.132 -4.333 1.00 96.56 106 LYS A C 1
ATOM 813 O O . LYS A 1 106 ? -8.060 -3.961 -3.964 1.00 96.56 106 LYS A O 1
ATOM 818 N N . LEU A 1 107 ? -6.985 -5.749 -4.824 1.00 96.69 107 LEU A N 1
ATOM 819 C CA . LEU A 1 107 ? -5.735 -5.085 -5.195 1.00 96.69 107 LEU A CA 1
ATOM 820 C C . LEU A 1 107 ? -5.483 -5.320 -6.689 1.00 96.69 107 LEU A C 1
ATOM 822 O O . LEU A 1 107 ? -5.125 -6.434 -7.100 1.00 96.69 107 LEU A O 1
ATOM 826 N N . ILE A 1 108 ? -5.692 -4.266 -7.473 1.00 96.62 108 ILE A N 1
ATOM 827 C CA . ILE A 1 108 ? -5.569 -4.237 -8.930 1.00 96.62 108 ILE A CA 1
ATOM 828 C C . ILE A 1 108 ? -4.189 -3.677 -9.281 1.00 96.62 108 ILE A C 1
ATOM 830 O O . ILE A 1 108 ? -3.863 -2.538 -8.945 1.00 96.62 108 ILE A O 1
ATOM 834 N N . LEU A 1 109 ? -3.384 -4.508 -9.941 1.00 95.44 109 LEU A N 1
ATOM 835 C CA . LEU A 1 109 ? -2.066 -4.158 -10.466 1.00 95.44 109 LEU A CA 1
ATOM 836 C C . LEU A 1 109 ? -2.125 -4.097 -11.990 1.00 95.44 109 LEU A C 1
ATOM 838 O O . LEU A 1 109 ? -3.047 -4.642 -12.600 1.00 95.44 109 LEU A O 1
ATOM 842 N N . ARG A 1 110 ? -1.107 -3.488 -12.597 1.00 92.69 110 ARG A N 1
ATOM 843 C CA . ARG A 1 110 ? -0.901 -3.565 -14.038 1.00 92.69 110 ARG A CA 1
ATOM 844 C C . ARG A 1 110 ? -0.554 -5.005 -14.422 1.00 92.69 110 ARG A C 1
ATOM 846 O O . ARG A 1 110 ? 0.402 -5.577 -13.884 1.00 92.69 110 ARG A O 1
ATOM 853 N N . VAL A 1 111 ? -1.371 -5.563 -15.312 1.00 77.44 111 VAL A N 1
ATOM 854 C CA . VAL A 1 111 ? -1.124 -6.828 -16.018 1.00 77.44 111 VAL A CA 1
ATOM 855 C C . VAL A 1 111 ? -0.040 -6.662 -17.071 1.00 77.44 111 VAL A C 1
ATOM 857 O O . VAL A 1 111 ? 0.089 -5.543 -17.621 1.00 77.44 111 VAL A O 1
#